Protein AF-A0A967PIP4-F1 (afdb_monomer)

Nearest PDB structures (foldseek):
  8jd5-assembly1_4  TM=5.485E-01  e=1.899E-01  Homo sapiens
  7e9h-assembly1_R  TM=4.711E-01  e=8.006E-02  Homo sapiens
  8jd6-assembly1_R  TM=5.303E-01  e=2.029E-01  Homo sapiens
  6e5v-assembly2_B  TM=4.905E-01  e=2.647E-01  Homo sapiens
  8jd6-assembly1_S  TM=5.304E-01  e=4.503E-01  Homo sapiens

pLDDT: mean 90.62, std 8.64, range [55.12, 98.0]

Sequence (101 aa):
TDALARYDAVLGFDHRTLGVDPLENAEELLAELTRLPAGGIVFDAVCHSRGGLVLRSLIEHLLPASGLDTRFERAVFVGSTNGGTALADRENWHRLIDLYM

Radius of gyration: 16.41 Å; Cα contacts (8 Å, |Δi|>4): 100; chains: 1; bounding box: 35×28×49 Å

Mean predicted aligned error: 5.27 Å

Solvent-accessible surface area (backbone atoms only — not comparable to full-atom values): 6348 Å² total; per-residue (Å²): 111,76,62,72,79,75,40,100,72,87,86,85,84,90,69,77,83,74,96,54,57,43,55,60,50,17,51,55,49,50,58,56,58,69,71,47,82,86,62,77,48,75,40,74,47,78,30,54,28,66,46,32,42,19,53,46,34,25,62,76,63,43,48,84,74,62,78,63,57,58,49,75,81,43,79,44,68,48,77,39,41,80,90,56,55,69,86,76,37,75,86,43,47,62,66,59,66,55,73,84,111

Secondary structure (DSSP, 8-state):
-GGGGT-S---------SSS-HHHHHHHHHHHHTTSPSS-EEEEEEEETTHHHHHHHIIIIIHHHH---EEEEEEEEES--TT--GGG-GGGHHHHHGGG-

Structure (mmCIF, N/CA/C/O backbone):
data_AF-A0A967PIP4-F1
#
_entry.id   AF-A0A967PIP4-F1
#
loop_
_atom_site.group_PDB
_atom_site.id
_atom_site.type_symbol
_atom_site.label_atom_id
_atom_site.label_alt_id
_atom_site.label_comp_id
_atom_site.label_asym_id
_atom_site.label_entity_id
_atom_site.label_seq_id
_atom_site.pdbx_PDB_ins_code
_atom_site.Cartn_x
_atom_site.Cartn_y
_atom_site.Cartn_z
_atom_site.occupancy
_atom_site.B_iso_or_equiv
_atom_site.auth_seq_id
_atom_site.auth_comp_id
_atom_site.auth_asym_id
_atom_site.auth_atom_id
_atom_site.pdbx_PDB_model_num
ATOM 1 N N . THR A 1 1 ? -18.249 -15.917 1.531 1.00 60.03 1 THR A N 1
ATOM 2 C CA . THR A 1 1 ? -16.876 -16.466 1.564 1.00 60.03 1 THR A CA 1
ATOM 3 C C . THR A 1 1 ? -16.326 -16.288 2.964 1.00 60.03 1 THR A C 1
ATOM 5 O O . THR A 1 1 ? -16.703 -15.316 3.607 1.00 60.03 1 THR A O 1
ATOM 8 N N . ASP A 1 2 ? -15.463 -17.189 3.441 1.00 82.12 2 ASP A N 1
ATOM 9 C CA . ASP A 1 2 ? -14.918 -17.175 4.817 1.00 82.12 2 ASP A CA 1
ATOM 10 C C . ASP A 1 2 ? -14.287 -15.839 5.240 1.00 82.12 2 ASP A C 1
ATOM 12 O O . ASP A 1 2 ? -14.293 -15.502 6.420 1.00 82.12 2 ASP A O 1
ATOM 16 N N . ALA A 1 3 ? -13.784 -15.045 4.290 1.00 79.88 3 ALA A N 1
ATOM 17 C CA . ALA A 1 3 ? -13.224 -13.722 4.564 1.00 79.88 3 ALA A CA 1
ATOM 18 C C . ALA A 1 3 ? -14.253 -12.750 5.171 1.00 79.88 3 ALA A C 1
ATOM 20 O O . ALA A 1 3 ? -13.958 -12.096 6.165 1.00 79.88 3 ALA A O 1
ATOM 21 N N . LEU A 1 4 ? -15.480 -12.708 4.640 1.00 84.50 4 LEU A N 1
ATOM 22 C CA . LEU A 1 4 ? -16.542 -11.821 5.144 1.00 84.50 4 LEU A CA 1
ATOM 23 C C . LEU A 1 4 ? -17.045 -12.222 6.540 1.00 84.50 4 LEU A C 1
ATOM 25 O O . LEU A 1 4 ? -17.734 -11.446 7.185 1.00 84.50 4 LEU A O 1
ATOM 29 N N . ALA A 1 5 ? -16.716 -13.431 7.002 1.00 91.06 5 ALA A N 1
ATOM 30 C CA . ALA A 1 5 ? -17.003 -13.870 8.365 1.00 91.06 5 ALA A CA 1
ATOM 31 C C . ALA A 1 5 ? -15.887 -13.499 9.361 1.00 91.06 5 ALA A C 1
ATOM 33 O O . ALA A 1 5 ? -16.080 -13.652 10.564 1.00 91.06 5 ALA A O 1
ATOM 34 N N . ARG A 1 6 ? -14.714 -13.063 8.876 1.00 92.88 6 ARG A N 1
ATOM 35 C CA . ARG A 1 6 ? -13.521 -12.777 9.693 1.00 92.88 6 ARG A CA 1
ATOM 36 C C . ARG A 1 6 ? -13.098 -11.309 9.700 1.00 92.88 6 ARG A C 1
ATOM 38 O O . ARG A 1 6 ? -12.377 -10.925 10.611 1.00 92.88 6 ARG A O 1
ATOM 45 N N . TYR A 1 7 ? -13.515 -10.524 8.710 1.00 94.38 7 TYR A N 1
ATOM 46 C CA . TYR A 1 7 ? -13.167 -9.110 8.578 1.00 94.38 7 TYR A CA 1
ATOM 47 C C . TYR A 1 7 ? -14.420 -8.237 8.579 1.00 94.38 7 TYR A C 1
ATOM 49 O O . TYR A 1 7 ? -15.424 -8.606 7.969 1.00 94.38 7 TYR A O 1
ATOM 57 N N . ASP A 1 8 ? -14.328 -7.055 9.192 1.00 93.88 8 ASP A N 1
ATOM 58 C CA . ASP A 1 8 ? -15.404 -6.052 9.195 1.00 93.88 8 ASP A CA 1
ATOM 59 C C . ASP A 1 8 ? -15.697 -5.514 7.786 1.00 93.88 8 ASP A C 1
ATOM 61 O O . ASP A 1 8 ? -16.829 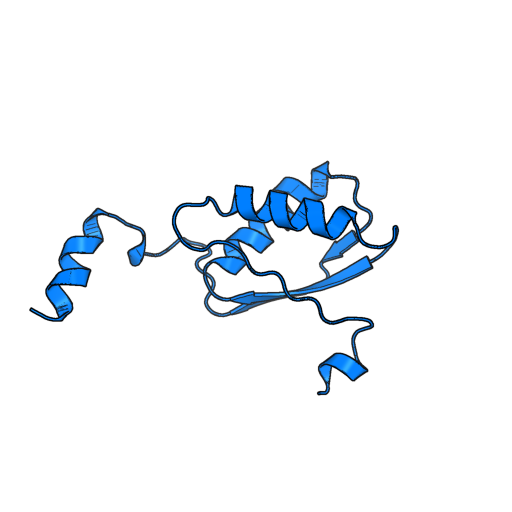-5.157 7.459 1.00 93.88 8 ASP A O 1
ATOM 65 N N . ALA A 1 9 ? -14.667 -5.469 6.936 1.00 92.81 9 ALA A N 1
ATOM 66 C CA . ALA A 1 9 ? -14.762 -5.060 5.544 1.00 92.81 9 ALA A CA 1
ATOM 67 C C . ALA A 1 9 ? -13.690 -5.748 4.690 1.00 92.81 9 ALA A C 1
ATOM 69 O O . ALA A 1 9 ? -12.610 -6.093 5.165 1.00 92.81 9 ALA A O 1
ATOM 70 N N . VAL A 1 10 ? -13.982 -5.894 3.397 1.00 94.19 10 VAL A N 1
ATOM 71 C CA . VAL A 1 10 ? -13.002 -6.285 2.379 1.00 94.19 10 VAL A CA 1
ATOM 72 C C . VAL A 1 10 ? -12.937 -5.158 1.361 1.00 94.19 10 VAL A C 1
ATOM 74 O O . VAL A 1 10 ? -13.935 -4.849 0.711 1.00 94.19 10 VAL A O 1
ATOM 77 N N . LEU A 1 11 ? -11.767 -4.533 1.252 1.00 94.19 11 LEU A N 1
ATOM 78 C CA . LEU A 1 11 ? -11.524 -3.397 0.369 1.00 94.19 11 LEU A CA 1
ATOM 79 C C . LEU A 1 11 ? -10.653 -3.835 -0.811 1.00 94.19 11 LEU A C 1
ATOM 81 O O . LEU A 1 11 ? -9.744 -4.649 -0.652 1.00 94.19 11 LEU A O 1
ATOM 85 N N . GLY A 1 12 ? -10.935 -3.279 -1.987 1.00 95.88 12 GLY A N 1
ATOM 86 C CA . GLY A 1 12 ? -10.097 -3.409 -3.174 1.00 95.88 12 GLY A CA 1
ATOM 87 C C . GLY A 1 12 ? -9.502 -2.055 -3.542 1.00 95.88 12 GLY A C 1
ATOM 88 O O . GLY A 1 12 ? -10.183 -1.037 -3.434 1.00 95.88 12 GLY A O 1
ATOM 89 N N . PHE A 1 13 ? -8.246 -2.052 -3.980 1.00 96.69 13 PHE A N 1
ATOM 90 C CA . PHE A 1 13 ? -7.578 -0.869 -4.507 1.00 96.69 13 PHE A CA 1
ATOM 91 C C . PHE A 1 13 ? -6.931 -1.211 -5.844 1.00 96.69 13 PHE A C 1
ATOM 93 O O . PHE A 1 13 ? -5.983 -1.998 -5.904 1.00 96.69 13 PHE A O 1
ATOM 100 N N . ASP A 1 14 ? -7.458 -0.615 -6.908 1.00 95.12 14 ASP A N 1
ATOM 101 C CA . ASP A 1 14 ? -6.890 -0.714 -8.243 1.00 95.12 14 ASP A CA 1
ATOM 102 C C . ASP A 1 14 ? -5.927 0.445 -8.473 1.00 95.12 14 ASP A C 1
ATOM 104 O O . ASP A 1 14 ? -6.246 1.602 -8.205 1.00 95.12 14 ASP A O 1
ATOM 108 N N . HIS A 1 15 ? -4.754 0.137 -9.018 1.00 94.06 15 HIS A N 1
ATOM 109 C CA . HIS A 1 15 ? -3.728 1.131 -9.296 1.00 94.06 15 HIS A CA 1
ATOM 110 C C . HIS A 1 15 ? -3.205 0.993 -10.724 1.00 94.06 15 HIS A C 1
ATOM 112 O O . HIS A 1 15 ? -3.117 -0.108 -11.278 1.00 94.06 15 HIS A O 1
ATOM 118 N N . ARG A 1 16 ? -2.843 2.122 -11.343 1.00 91.06 16 ARG A N 1
ATOM 119 C CA . ARG A 1 16 ? -2.321 2.138 -12.720 1.00 91.06 16 ARG A CA 1
ATOM 120 C C . ARG A 1 16 ? -1.022 1.367 -12.778 1.00 91.06 16 ARG A C 1
ATOM 122 O O . ARG A 1 16 ? -0.128 1.663 -11.996 1.00 91.06 16 ARG A O 1
ATOM 129 N N . THR A 1 17 ? -0.899 0.395 -13.686 1.00 77.75 17 THR A N 1
ATOM 130 C CA . THR A 1 17 ? 0.247 -0.521 -13.658 1.00 77.75 17 THR A CA 1
ATOM 131 C C . THR A 1 17 ? 1.425 -0.186 -14.558 1.00 77.75 17 THR A C 1
ATOM 133 O O . THR A 1 17 ? 2.538 -0.651 -14.308 1.00 77.75 17 THR A O 1
ATOM 136 N N . LEU A 1 18 ? 1.187 0.651 -15.561 1.00 78.00 18 LEU A N 1
ATOM 137 C CA . LEU A 1 18 ? 2.163 1.060 -16.559 1.00 78.00 18 LEU A CA 1
ATOM 138 C C . LEU A 1 18 ? 2.361 2.573 -16.471 1.00 78.00 18 LEU A C 1
ATOM 140 O O . LEU A 1 18 ? 1.386 3.321 -16.480 1.00 78.00 18 LEU A O 1
ATOM 144 N N . GLY A 1 19 ? 3.619 3.011 -16.409 1.00 80.19 19 GLY A N 1
ATOM 145 C CA . GLY A 1 19 ? 3.981 4.429 -16.502 1.00 80.19 19 GLY A CA 1
ATOM 146 C C . GLY A 1 19 ? 3.731 5.276 -15.251 1.00 80.19 19 GLY A C 1
ATOM 147 O O . GLY A 1 19 ? 3.817 6.492 -15.356 1.00 80.19 19 GLY A O 1
ATOM 148 N N . VAL A 1 20 ? 3.436 4.661 -14.101 1.00 90.94 20 VAL A N 1
ATOM 149 C CA . VAL A 1 20 ? 3.304 5.349 -12.805 1.00 90.94 20 VAL A CA 1
ATOM 150 C C . VAL A 1 20 ? 4.196 4.659 -11.780 1.00 90.94 20 VAL A C 1
ATOM 152 O O . VAL A 1 20 ? 4.195 3.419 -11.700 1.00 90.94 20 VAL A O 1
ATOM 155 N N . ASP A 1 21 ? 4.964 5.446 -11.024 1.00 93.00 21 ASP A N 1
ATOM 156 C CA . ASP A 1 21 ? 5.854 4.921 -9.994 1.00 93.00 21 ASP A CA 1
ATOM 157 C C . ASP A 1 21 ? 5.052 4.268 -8.846 1.00 93.00 21 ASP A C 1
ATOM 159 O O . ASP A 1 21 ? 3.969 4.743 -8.485 1.00 93.00 21 ASP A O 1
ATOM 163 N N . PRO A 1 22 ? 5.530 3.158 -8.249 1.00 94.94 22 PRO A N 1
ATOM 164 C CA . PRO A 1 22 ? 4.852 2.550 -7.108 1.00 94.94 22 PRO A CA 1
ATOM 165 C C . PRO A 1 22 ? 4.643 3.489 -5.912 1.00 94.94 22 PRO A C 1
ATOM 167 O O . PRO A 1 22 ? 3.663 3.305 -5.191 1.00 94.94 22 PRO A O 1
ATOM 170 N N . LEU A 1 23 ? 5.529 4.466 -5.682 1.00 97.12 23 LEU A N 1
ATOM 171 C CA . LEU A 1 23 ? 5.365 5.468 -4.628 1.00 97.12 23 LEU A CA 1
ATOM 172 C C . LEU A 1 23 ? 4.187 6.401 -4.917 1.00 97.12 23 LEU A C 1
ATOM 174 O O . LEU A 1 23 ? 3.377 6.622 -4.025 1.00 97.12 23 LEU A O 1
ATOM 178 N N . GLU A 1 24 ? 4.022 6.854 -6.160 1.00 97.56 24 GLU A N 1
ATOM 179 C CA . GLU A 1 24 ? 2.871 7.679 -6.557 1.00 97.56 24 GLU A CA 1
ATOM 180 C C . GLU A 1 24 ? 1.547 6.923 -6.341 1.00 97.56 24 GLU A C 1
ATOM 182 O O . GLU A 1 24 ? 0.593 7.458 -5.781 1.00 97.56 24 GLU A O 1
ATOM 187 N N . ASN A 1 25 ? 1.485 5.631 -6.689 1.00 97.56 25 ASN A N 1
ATOM 188 C CA . ASN A 1 25 ? 0.298 4.824 -6.371 1.00 97.56 25 ASN A CA 1
ATOM 189 C C . ASN A 1 25 ? 0.084 4.643 -4.861 1.00 97.56 25 ASN A C 1
ATOM 191 O O . ASN A 1 25 ? -1.050 4.463 -4.417 1.00 97.56 25 ASN A O 1
ATOM 195 N N . ALA A 1 26 ? 1.152 4.648 -4.065 1.00 98.00 26 ALA A N 1
ATOM 196 C CA . ALA A 1 26 ? 1.044 4.554 -2.617 1.00 98.00 26 ALA A CA 1
ATOM 197 C C . ALA A 1 26 ? 0.520 5.860 -2.001 1.00 98.00 26 ALA A C 1
ATOM 199 O O . ALA A 1 26 ? -0.218 5.806 -1.019 1.00 98.00 26 ALA A O 1
ATOM 200 N N . GLU A 1 27 ? 0.841 7.015 -2.588 1.00 97.88 27 GLU A N 1
ATOM 201 C CA . GLU A 1 27 ? 0.261 8.311 -2.217 1.00 97.88 27 GLU A CA 1
ATOM 202 C C . GLU A 1 27 ? -1.243 8.347 -2.519 1.00 97.88 27 GLU A C 1
ATOM 204 O O . GLU A 1 27 ? -2.030 8.754 -1.662 1.00 97.88 27 GLU A O 1
ATOM 209 N N . GLU A 1 28 ? -1.657 7.842 -3.690 1.00 97.38 28 GLU A N 1
ATOM 210 C CA . GLU A 1 28 ? -3.075 7.662 -4.038 1.00 97.38 28 GLU A CA 1
ATOM 211 C C . GLU A 1 28 ? -3.783 6.756 -3.014 1.00 97.38 28 GLU A C 1
ATOM 213 O O . GLU A 1 28 ? -4.847 7.105 -2.499 1.00 97.38 28 GLU A O 1
ATOM 218 N N . LEU A 1 29 ? -3.171 5.622 -2.656 1.00 97.31 29 LEU A N 1
ATOM 219 C CA . LEU A 1 29 ? -3.711 4.713 -1.643 1.00 97.31 29 LEU A CA 1
ATOM 220 C C . LEU A 1 29 ? -3.820 5.384 -0.265 1.00 97.31 29 LEU A C 1
ATOM 222 O O . LEU A 1 29 ? -4.852 5.264 0.392 1.00 97.31 29 LEU A O 1
ATOM 226 N N . LEU A 1 30 ? -2.795 6.119 0.176 1.00 97.06 30 LEU A N 1
ATOM 227 C CA . LEU A 1 30 ? -2.827 6.842 1.451 1.00 97.06 30 LEU A CA 1
ATOM 228 C C . LEU A 1 30 ? -3.958 7.882 1.488 1.00 97.06 30 LEU A C 1
ATOM 230 O O . LEU A 1 30 ? -4.633 8.036 2.512 1.00 97.06 30 LEU A O 1
ATOM 234 N N . ALA A 1 31 ? -4.180 8.583 0.375 1.00 96.56 31 ALA A N 1
ATOM 235 C CA . ALA A 1 31 ? -5.258 9.555 0.257 1.00 96.56 31 ALA A CA 1
ATOM 236 C C . ALA A 1 31 ? -6.639 8.896 0.408 1.00 96.56 31 ALA A C 1
ATOM 238 O O . ALA A 1 31 ? -7.506 9.453 1.083 1.00 96.56 31 ALA A O 1
ATOM 239 N N . GLU A 1 32 ? -6.836 7.697 -0.150 1.00 95.56 32 GLU A N 1
ATOM 240 C CA . GLU A 1 32 ? -8.075 6.934 0.042 1.00 95.56 32 GLU A CA 1
ATOM 241 C C . GLU A 1 32 ? -8.214 6.403 1.478 1.00 95.56 32 GLU A C 1
ATOM 243 O O . GLU A 1 32 ? -9.291 6.504 2.065 1.00 95.56 32 GLU A O 1
ATOM 248 N N . LEU A 1 33 ? -7.130 5.928 2.103 1.00 94.44 33 LEU A N 1
ATOM 249 C CA . LEU A 1 33 ? -7.158 5.479 3.502 1.00 94.44 33 LEU A CA 1
ATOM 250 C C . LEU A 1 33 ? -7.513 6.609 4.479 1.00 94.44 33 LEU A C 1
ATOM 252 O O . LEU A 1 33 ? -8.204 6.370 5.464 1.00 94.44 33 LEU A O 1
ATOM 256 N N . THR A 1 34 ? -7.111 7.846 4.183 1.00 92.88 34 THR A N 1
ATOM 257 C CA . THR A 1 34 ? -7.429 9.029 5.006 1.00 92.88 34 THR A CA 1
ATOM 258 C C . THR A 1 34 ? -8.927 9.372 4.993 1.00 92.88 34 THR A C 1
ATOM 260 O O . THR A 1 34 ? -9.413 10.082 5.871 1.00 92.88 34 THR A O 1
ATOM 263 N N . ARG A 1 35 ? -9.688 8.863 4.015 1.00 92.25 35 ARG A N 1
ATOM 264 C CA . ARG A 1 35 ? -11.148 9.044 3.939 1.00 92.25 35 ARG A CA 1
ATOM 265 C C . ARG A 1 35 ? -11.921 8.040 4.785 1.00 92.25 35 ARG A C 1
ATOM 267 O O . ARG A 1 35 ? -13.129 8.207 4.959 1.00 92.25 35 ARG A O 1
ATOM 274 N N . LEU A 1 36 ? -11.260 6.990 5.272 1.00 90.00 36 LEU A N 1
ATOM 275 C CA . LEU A 1 36 ? -11.890 6.025 6.159 1.00 90.00 36 LEU A CA 1
ATOM 276 C C . LEU A 1 36 ? -12.196 6.673 7.519 1.00 90.00 36 LEU A C 1
ATOM 278 O O . LEU A 1 36 ? -11.550 7.654 7.897 1.00 90.00 36 LEU A O 1
ATOM 282 N N . PRO A 1 37 ? -13.187 6.150 8.264 1.00 86.75 37 PRO A N 1
ATOM 283 C CA . PRO A 1 37 ? -13.463 6.616 9.615 1.00 86.75 37 PRO A CA 1
ATOM 284 C C . PRO A 1 37 ? -12.192 6.629 10.467 1.00 86.75 37 PRO A C 1
ATOM 286 O O . PRO A 1 37 ? -11.376 5.712 10.396 1.00 86.75 37 PRO A O 1
ATOM 289 N N . ALA A 1 38 ? -12.026 7.677 11.268 1.00 77.38 38 ALA A N 1
ATOM 290 C CA . ALA A 1 38 ? -10.829 7.835 12.076 1.00 77.38 38 ALA A CA 1
ATOM 291 C C . ALA A 1 38 ? -10.707 6.733 13.145 1.00 77.38 38 ALA A C 1
ATOM 293 O O . ALA A 1 38 ? -11.677 6.432 13.842 1.00 77.38 38 ALA A O 1
ATOM 294 N N . GLY A 1 39 ? -9.478 6.244 13.328 1.00 75.88 39 GLY A N 1
ATOM 295 C CA . GLY A 1 39 ? -9.033 5.545 14.533 1.00 75.88 39 GLY A CA 1
ATOM 296 C C . GLY A 1 39 ? -8.843 4.037 14.388 1.00 75.88 39 GLY A C 1
ATOM 297 O O . GLY A 1 39 ? -9.730 3.319 13.932 1.00 75.88 39 GLY A O 1
ATOM 298 N N . GLY A 1 40 ? -7.686 3.563 14.856 1.00 86.69 40 GLY A N 1
ATOM 299 C CA . GLY A 1 40 ? -7.405 2.179 15.237 1.00 86.69 40 GLY A CA 1
ATOM 300 C C . GLY A 1 40 ? -7.621 1.086 14.191 1.00 86.69 40 GLY A C 1
ATOM 301 O O . GLY A 1 40 ? -7.658 -0.086 14.576 1.00 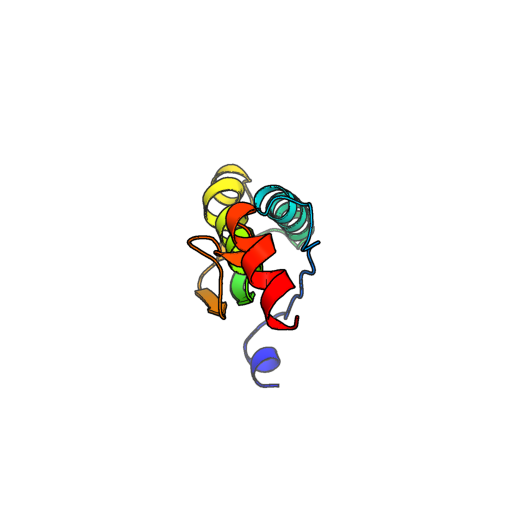86.69 40 GLY A O 1
ATOM 302 N N . ILE A 1 41 ? -7.774 1.415 12.903 1.00 94.00 41 ILE A N 1
ATOM 303 C CA . ILE A 1 41 ? -8.064 0.404 11.881 1.00 94.00 41 ILE A CA 1
ATOM 304 C C . ILE A 1 41 ? -6.849 -0.507 11.717 1.00 94.00 41 ILE A C 1
ATOM 306 O O . ILE A 1 41 ? -5.714 -0.048 11.549 1.00 94.00 41 ILE A O 1
ATOM 310 N N . VAL A 1 42 ? -7.109 -1.809 11.752 1.00 95.81 42 VAL A N 1
ATOM 311 C CA . VAL A 1 42 ? -6.114 -2.859 11.560 1.00 95.81 42 VAL A CA 1
ATOM 312 C C . VAL A 1 42 ? -6.359 -3.503 10.212 1.00 95.81 42 VAL A C 1
ATOM 314 O O . VAL A 1 42 ? -7.426 -4.065 9.974 1.00 95.81 42 VAL A O 1
ATOM 317 N N . PHE A 1 43 ? -5.366 -3.434 9.337 1.00 96.44 43 PHE A N 1
ATOM 318 C CA . PHE A 1 43 ? -5.432 -4.046 8.021 1.00 96.44 43 PHE A CA 1
ATOM 319 C C . PHE A 1 43 ? -4.624 -5.338 7.976 1.00 96.44 43 PHE A C 1
ATOM 321 O O . PHE A 1 43 ? -3.478 -5.391 8.420 1.00 96.44 43 PHE A O 1
ATOM 328 N N . ASP A 1 44 ? -5.201 -6.354 7.345 1.00 97.81 44 ASP A N 1
ATOM 329 C CA . ASP A 1 44 ? -4.438 -7.423 6.716 1.00 97.81 44 ASP A CA 1
ATOM 330 C C . ASP A 1 44 ? -4.463 -7.178 5.209 1.00 97.81 44 ASP A C 1
ATOM 332 O O . ASP A 1 44 ? -5.528 -7.014 4.613 1.00 97.81 44 ASP A O 1
ATOM 336 N N . ALA A 1 45 ? -3.290 -7.141 4.587 1.00 97.75 45 ALA A N 1
ATOM 337 C CA . ALA A 1 45 ? -3.154 -6.855 3.170 1.00 97.75 45 ALA A CA 1
ATOM 338 C C . ALA A 1 45 ? -2.749 -8.102 2.387 1.00 97.75 45 ALA A C 1
ATOM 340 O O . ALA A 1 45 ? -1.837 -8.837 2.768 1.00 97.75 45 ALA A O 1
ATOM 341 N N . VAL A 1 46 ? -3.383 -8.289 1.233 1.00 97.56 46 VAL A N 1
ATOM 342 C CA . VAL A 1 46 ? -2.909 -9.177 0.175 1.00 97.56 46 VAL A CA 1
ATOM 343 C C . VAL A 1 46 ? -2.617 -8.331 -1.052 1.00 97.56 46 VAL A C 1
ATOM 345 O O . VAL A 1 46 ? -3.416 -7.485 -1.445 1.00 97.56 46 VAL A O 1
ATOM 348 N N . CYS A 1 47 ? -1.456 -8.542 -1.653 1.00 97.25 47 CYS A N 1
ATOM 349 C CA . CYS A 1 47 ? -1.032 -7.814 -2.837 1.00 97.25 47 CYS A CA 1
ATOM 350 C C . CYS A 1 47 ? -0.501 -8.788 -3.884 1.00 97.25 47 CYS A C 1
ATOM 352 O O . CYS A 1 47 ? 0.063 -9.835 -3.561 1.00 97.25 47 CYS A O 1
ATOM 354 N N . HIS A 1 48 ? -0.701 -8.448 -5.153 1.00 96.25 48 HIS A N 1
ATOM 355 C CA . HIS A 1 48 ? -0.295 -9.279 -6.276 1.00 96.25 48 HIS A CA 1
ATOM 356 C C . HIS A 1 48 ? 0.702 -8.535 -7.158 1.00 96.25 48 HIS A C 1
ATOM 358 O O . HIS A 1 48 ? 0.502 -7.361 -7.479 1.00 96.25 48 HIS A O 1
ATOM 364 N N . SER A 1 49 ? 1.760 -9.228 -7.583 1.00 94.44 49 SER A N 1
ATOM 365 C CA . SER A 1 49 ? 2.749 -8.689 -8.517 1.00 94.44 49 SER A CA 1
ATOM 366 C C . SER A 1 49 ? 3.269 -7.312 -8.060 1.00 94.44 49 SER A C 1
ATOM 368 O O . SER A 1 49 ? 3.641 -7.137 -6.893 1.00 94.44 49 SER A O 1
ATOM 370 N N . ARG A 1 50 ? 3.274 -6.312 -8.945 1.00 94.81 50 ARG A N 1
ATOM 371 C CA . ARG A 1 50 ? 3.742 -4.950 -8.653 1.00 94.81 50 ARG A CA 1
ATOM 372 C C . ARG A 1 50 ? 3.000 -4.267 -7.495 1.00 94.81 50 ARG A C 1
ATOM 374 O O . ARG A 1 50 ? 3.586 -3.397 -6.860 1.00 94.81 50 ARG A O 1
ATOM 381 N N . GLY A 1 51 ? 1.777 -4.684 -7.156 1.00 96.25 51 GLY A N 1
ATOM 382 C CA . GLY A 1 51 ? 1.049 -4.160 -5.993 1.00 96.25 51 GLY A CA 1
ATOM 383 C C . GLY A 1 51 ? 1.794 -4.361 -4.669 1.00 96.25 51 GLY A C 1
ATOM 384 O O . GLY A 1 51 ? 1.606 -3.589 -3.735 1.00 96.25 51 GLY A O 1
ATOM 385 N N . GLY A 1 52 ? 2.708 -5.337 -4.597 1.00 96.88 52 GLY A N 1
ATOM 386 C CA . GLY A 1 52 ? 3.594 -5.487 -3.441 1.00 96.88 52 GLY A CA 1
ATOM 387 C C . GLY A 1 52 ? 4.553 -4.315 -3.250 1.00 96.88 52 GLY A C 1
ATOM 388 O O . GLY A 1 52 ? 4.802 -3.919 -2.116 1.00 96.88 52 GLY A O 1
ATOM 389 N N . LEU A 1 53 ? 5.031 -3.702 -4.338 1.00 96.44 53 LEU A N 1
ATOM 390 C CA . LEU A 1 53 ? 5.854 -2.495 -4.251 1.00 96.44 53 LEU A CA 1
ATOM 391 C C . LEU A 1 53 ? 5.036 -1.295 -3.774 1.00 96.44 53 LEU A C 1
ATOM 393 O O . LEU A 1 53 ? 5.527 -0.532 -2.957 1.00 96.44 53 LEU A O 1
ATOM 397 N N . VAL A 1 54 ? 3.780 -1.174 -4.211 1.00 97.50 54 VAL A N 1
ATOM 398 C CA . VAL A 1 54 ? 2.869 -0.117 -3.736 1.00 97.50 54 VAL A CA 1
ATOM 399 C C . VAL A 1 54 ? 2.613 -0.254 -2.235 1.00 97.50 54 VAL A C 1
ATOM 401 O O . VAL A 1 54 ? 2.751 0.715 -1.493 1.00 97.50 54 VAL A O 1
ATOM 404 N N . LEU A 1 55 ? 2.304 -1.468 -1.765 1.00 97.94 55 LEU A N 1
ATOM 405 C CA . LEU A 1 55 ? 2.078 -1.729 -0.343 1.00 97.94 55 LEU A CA 1
ATOM 406 C C . LEU A 1 55 ? 3.326 -1.427 0.500 1.00 97.94 55 LEU A C 1
ATOM 408 O O . LEU A 1 55 ? 3.214 -0.824 1.566 1.00 97.94 55 LEU A O 1
ATOM 412 N N . ARG A 1 56 ? 4.516 -1.809 0.019 1.00 97.62 56 ARG A N 1
ATOM 413 C CA . ARG A 1 56 ? 5.781 -1.480 0.688 1.00 97.62 56 ARG A CA 1
ATOM 414 C C . ARG A 1 56 ? 6.039 0.021 0.713 1.00 97.62 56 ARG A C 1
ATOM 416 O O . ARG A 1 56 ? 6.343 0.540 1.778 1.00 97.62 56 ARG A O 1
ATOM 423 N N . SER A 1 57 ? 5.851 0.725 -0.404 1.00 97.81 57 SER A N 1
ATOM 424 C CA . SER A 1 57 ? 5.989 2.184 -0.452 1.00 97.81 57 SER A CA 1
ATOM 425 C C . SER A 1 57 ? 5.056 2.876 0.544 1.00 97.81 57 SER A C 1
ATOM 427 O O . SER A 1 57 ? 5.485 3.773 1.268 1.00 97.81 57 SER A O 1
ATOM 429 N N . LEU A 1 58 ? 3.806 2.415 0.656 1.00 98.00 58 LEU A N 1
ATOM 430 C CA . LEU A 1 58 ? 2.865 2.923 1.650 1.00 98.00 58 LEU A CA 1
ATOM 431 C C . LEU A 1 58 ? 3.380 2.692 3.078 1.00 98.00 58 LEU A C 1
ATOM 433 O O . LEU A 1 58 ? 3.483 3.641 3.851 1.00 98.00 58 LEU A O 1
ATOM 437 N N . ILE A 1 59 ? 3.684 1.441 3.435 1.00 97.25 59 ILE A N 1
ATOM 438 C CA . ILE A 1 59 ? 3.995 1.054 4.819 1.00 97.25 59 ILE A CA 1
ATOM 439 C C . ILE A 1 59 ? 5.358 1.578 5.276 1.00 97.25 59 ILE A C 1
ATOM 441 O O . ILE A 1 59 ? 5.493 2.022 6.413 1.00 97.25 59 ILE A O 1
ATOM 445 N N . GLU A 1 60 ? 6.369 1.521 4.414 1.00 96.69 60 GLU A N 1
ATOM 446 C CA . GLU A 1 60 ? 7.756 1.824 4.777 1.00 96.69 60 GLU A CA 1
ATOM 447 C C . GLU A 1 60 ? 8.090 3.315 4.639 1.00 96.69 60 GLU A C 1
ATOM 449 O O . GLU A 1 60 ? 8.958 3.805 5.362 1.00 96.69 60 GLU A O 1
ATOM 454 N N . HIS A 1 61 ? 7.423 4.047 3.737 1.00 97.06 61 HIS A N 1
ATOM 455 C CA . HIS A 1 61 ? 7.774 5.442 3.441 1.00 97.06 61 HIS A CA 1
ATOM 456 C C . HIS A 1 61 ? 6.692 6.450 3.825 1.00 97.06 61 HIS A C 1
ATOM 458 O O . HIS A 1 61 ? 7.025 7.515 4.342 1.00 97.06 61 HIS A O 1
ATOM 464 N N . LEU A 1 62 ? 5.414 6.137 3.602 1.00 97.50 62 LEU A N 1
ATOM 465 C CA . LEU A 1 62 ? 4.343 7.126 3.748 1.00 97.50 62 LEU A CA 1
ATOM 466 C C . LEU A 1 62 ? 3.648 7.066 5.113 1.00 97.50 62 LEU A C 1
ATOM 468 O O . LEU A 1 62 ? 3.503 8.092 5.777 1.00 97.50 62 LEU A O 1
ATOM 472 N N . LEU A 1 63 ? 3.250 5.875 5.571 1.00 95.12 63 LEU A N 1
ATOM 473 C CA . LEU A 1 63 ? 2.526 5.710 6.836 1.00 95.12 63 LEU A CA 1
ATOM 474 C C . LEU A 1 63 ? 3.269 6.279 8.054 1.00 95.12 63 LEU A C 1
ATOM 476 O O . LEU A 1 63 ? 2.613 6.997 8.814 1.00 95.12 63 LEU A O 1
ATOM 480 N N . PRO A 1 64 ? 4.595 6.076 8.231 1.00 94.81 64 PRO A N 1
ATOM 481 C CA . PRO A 1 64 ? 5.320 6.608 9.387 1.00 94.81 64 PRO A CA 1
ATOM 482 C C . PRO A 1 64 ? 5.239 8.135 9.529 1.00 94.81 64 PRO A C 1
ATOM 484 O O . PRO A 1 64 ? 5.320 8.648 10.642 1.00 94.81 64 PRO A O 1
ATOM 487 N N . ALA A 1 65 ? 5.067 8.858 8.417 1.00 94.19 65 ALA A N 1
ATOM 488 C CA . ALA A 1 65 ? 4.966 10.317 8.387 1.00 94.19 65 ALA A CA 1
ATOM 489 C C . ALA A 1 65 ? 3.522 10.835 8.229 1.00 94.19 65 ALA A C 1
ATOM 491 O O . ALA A 1 65 ? 3.288 12.034 8.355 1.00 94.19 65 ALA A O 1
ATOM 492 N N . SER A 1 66 ? 2.552 9.956 7.959 1.00 93.12 66 SER A N 1
ATOM 493 C CA . SER A 1 66 ? 1.178 10.342 7.605 1.00 93.12 66 SER A CA 1
ATOM 494 C C . SER A 1 66 ? 0.336 10.864 8.774 1.00 93.1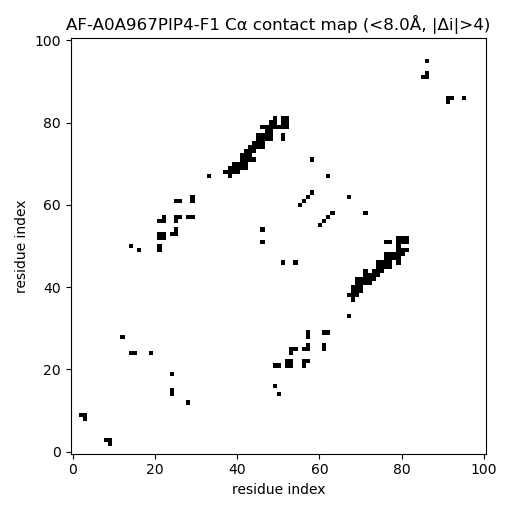2 66 SER A C 1
ATOM 496 O O . SER A 1 66 ? -0.644 11.571 8.557 1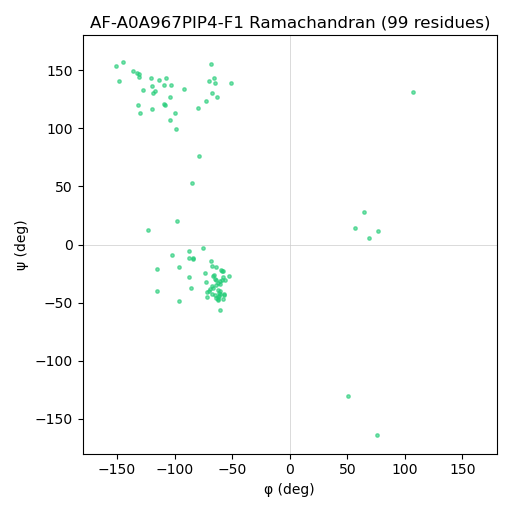.00 93.12 66 SER A O 1
ATOM 498 N N . GLY A 1 67 ? 0.676 10.485 10.012 1.00 91.00 67 GLY A N 1
ATOM 499 C CA . GLY A 1 67 ? -0.159 10.740 11.191 1.00 91.00 67 GLY A CA 1
ATOM 500 C C . GLY A 1 67 ? -1.467 9.935 11.230 1.00 91.00 67 GLY A C 1
ATOM 501 O O . GLY A 1 67 ? -2.279 10.152 12.128 1.00 91.00 67 GLY A O 1
ATOM 502 N N . LEU A 1 68 ? -1.682 9.015 10.282 1.00 91.50 68 LEU A N 1
ATOM 503 C CA . LEU A 1 68 ? -2.858 8.154 10.239 1.00 91.50 68 LEU A CA 1
ATOM 504 C C . LEU A 1 68 ? -2.774 7.093 11.346 1.00 91.50 68 LEU A C 1
ATOM 506 O O . LEU A 1 68 ? -1.820 6.318 11.404 1.00 91.50 68 LEU A O 1
ATOM 510 N N . ASP A 1 69 ? -3.791 7.035 12.207 1.00 92.31 69 ASP A N 1
ATOM 511 C CA . ASP A 1 69 ? -3.901 6.022 13.263 1.00 92.31 69 ASP A CA 1
ATOM 512 C C . ASP A 1 69 ? -4.398 4.687 12.686 1.00 92.31 69 ASP A C 1
ATOM 514 O O . ASP A 1 69 ? -5.573 4.326 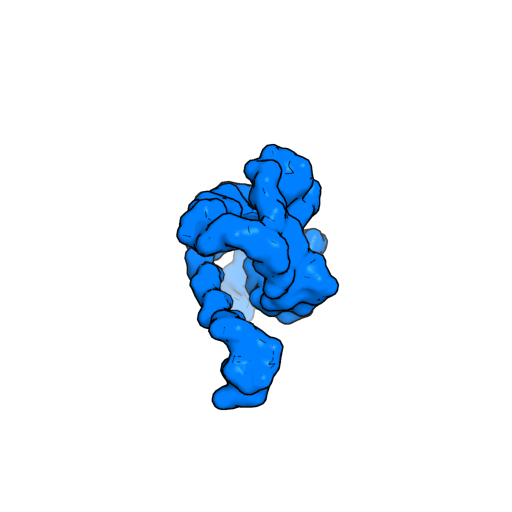12.774 1.00 92.31 69 ASP A O 1
ATOM 518 N N . THR A 1 70 ? -3.492 3.978 12.018 1.00 91.88 70 THR A N 1
ATOM 519 C CA . THR A 1 70 ? -3.735 2.653 11.449 1.00 91.88 70 THR A CA 1
ATOM 520 C C . THR A 1 70 ? -2.490 1.779 11.532 1.00 91.88 70 THR A C 1
ATOM 522 O O . THR A 1 70 ? -1.364 2.274 11.599 1.00 91.88 70 THR A O 1
ATOM 525 N N . ARG A 1 71 ? -2.677 0.457 11.495 1.00 92.88 71 ARG A N 1
ATOM 526 C CA . ARG A 1 71 ? -1.575 -0.499 11.370 1.00 92.88 71 ARG A CA 1
ATOM 527 C C . ARG A 1 71 ? -1.903 -1.603 10.376 1.00 92.88 71 ARG A C 1
ATOM 529 O O . ARG A 1 71 ? -3.046 -2.038 10.271 1.00 92.88 71 ARG A O 1
ATOM 536 N N . PHE A 1 72 ? -0.867 -2.111 9.723 1.00 96.00 72 PHE A N 1
ATOM 537 C CA . PHE A 1 72 ? -0.937 -3.325 8.919 1.00 96.00 72 PHE A CA 1
ATOM 538 C C . PHE A 1 72 ? -0.375 -4.482 9.748 1.00 96.00 72 PHE A C 1
ATOM 540 O O . PHE A 1 72 ? 0.805 -4.480 10.092 1.00 96.00 72 PHE A O 1
ATOM 547 N N . GLU A 1 73 ? -1.225 -5.437 10.123 1.00 97.00 73 GLU A N 1
ATOM 548 C CA . GLU A 1 73 ? -0.846 -6.573 10.974 1.00 97.00 73 GLU A CA 1
ATOM 549 C C . GLU A 1 73 ? -0.262 -7.725 10.152 1.00 97.00 73 GLU A C 1
ATOM 551 O O . GLU A 1 73 ? 0.705 -8.364 10.570 1.00 97.00 73 GLU A O 1
ATOM 556 N N . ARG A 1 74 ? -0.809 -7.967 8.956 1.00 97.69 74 ARG A N 1
ATOM 557 C CA . ARG A 1 74 ? -0.304 -8.976 8.018 1.00 97.69 74 ARG A CA 1
ATOM 558 C C . ARG A 1 74 ? -0.149 -8.381 6.626 1.00 97.69 74 ARG A C 1
ATOM 560 O O . ARG A 1 74 ? -0.978 -7.595 6.175 1.00 97.69 74 ARG A O 1
ATOM 567 N N . ALA A 1 75 ? 0.887 -8.821 5.920 1.00 97.56 75 ALA A N 1
ATOM 568 C CA . ALA A 1 75 ? 1.095 -8.534 4.507 1.00 97.56 75 ALA A CA 1
ATOM 569 C C . ALA A 1 75 ? 1.437 -9.833 3.767 1.00 97.56 75 ALA A C 1
ATOM 571 O O . ALA A 1 75 ? 2.422 -10.502 4.081 1.00 97.56 75 ALA A O 1
ATOM 572 N N . VAL A 1 76 ? 0.611 -10.197 2.789 1.00 98.00 76 VAL A N 1
ATOM 573 C CA . VAL A 1 76 ? 0.796 -11.367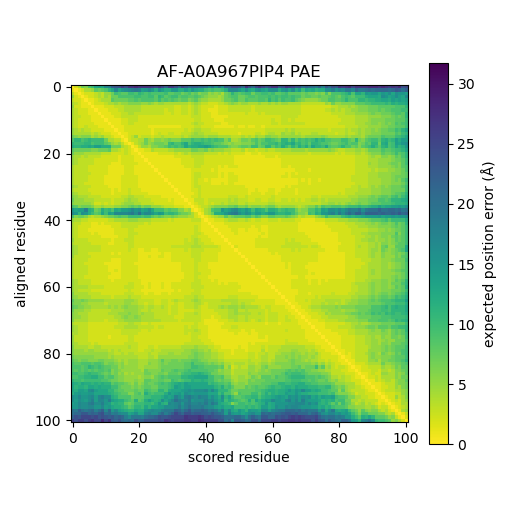 1.928 1.00 98.00 76 VAL A CA 1
ATOM 574 C C . VAL A 1 76 ? 1.168 -10.895 0.527 1.00 98.00 76 VAL A C 1
ATOM 576 O O . VAL A 1 76 ? 0.406 -10.179 -0.125 1.00 98.00 76 VAL A O 1
ATOM 579 N N . PHE A 1 77 ? 2.338 -11.325 0.060 1.00 97.94 77 PHE A N 1
ATOM 580 C CA . PHE A 1 77 ? 2.899 -10.974 -1.243 1.00 97.94 77 PHE A CA 1
ATOM 581 C C . PHE A 1 77 ? 2.743 -12.141 -2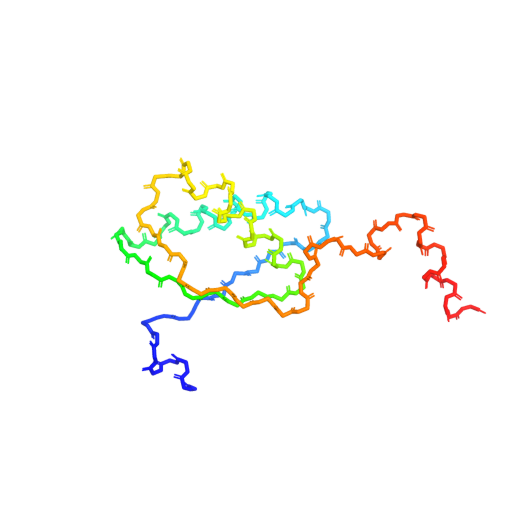.216 1.00 97.94 77 PHE A C 1
ATOM 583 O O . PHE A 1 77 ? 3.443 -13.149 -2.115 1.00 97.94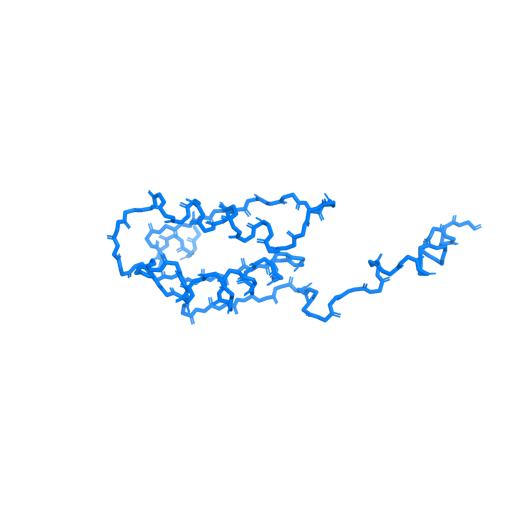 77 PHE A O 1
ATOM 590 N N . VAL A 1 78 ? 1.830 -12.014 -3.175 1.00 97.75 78 VAL A N 1
ATOM 591 C CA . VAL A 1 78 ? 1.564 -13.043 -4.184 1.00 97.75 78 VAL A CA 1
ATOM 592 C C . VAL A 1 78 ? 2.304 -12.679 -5.468 1.00 97.75 78 VAL A C 1
ATOM 594 O O . VAL A 1 78 ? 1.868 -11.827 -6.240 1.00 97.75 78 VAL A O 1
ATOM 597 N N . GLY A 1 79 ? 3.463 -13.304 -5.686 1.00 94.75 79 GLY A N 1
ATOM 598 C CA . GLY A 1 79 ? 4.277 -13.072 -6.884 1.00 94.75 79 GLY A CA 1
ATOM 599 C C . GLY A 1 79 ? 4.833 -11.649 -6.992 1.00 94.75 79 GLY A C 1
ATOM 600 O O . GLY A 1 79 ? 5.018 -11.147 -8.099 1.00 94.75 79 GLY A O 1
ATOM 601 N N . SER A 1 80 ? 5.051 -10.967 -5.864 1.00 95.06 80 SER A N 1
ATOM 602 C CA . SER A 1 80 ? 5.479 -9.569 -5.864 1.00 95.06 80 SER A CA 1
ATOM 603 C C . SER A 1 80 ? 6.910 -9.366 -6.345 1.00 95.06 80 SER A C 1
ATOM 605 O O . SER A 1 80 ? 7.825 -10.107 -5.992 1.00 95.06 80 SER A O 1
ATOM 607 N N . THR A 1 81 ? 7.117 -8.299 -7.113 1.00 91.69 81 THR A N 1
ATOM 608 C CA . THR A 1 81 ? 8.411 -7.934 -7.707 1.00 91.69 81 THR A CA 1
ATOM 609 C C . THR A 1 81 ? 9.269 -7.130 -6.727 1.00 91.69 81 THR A C 1
ATOM 611 O O . THR A 1 81 ? 9.705 -6.029 -7.048 1.00 91.69 81 THR A O 1
ATOM 614 N N . ASN A 1 82 ? 9.481 -7.640 -5.508 1.00 90.44 82 ASN A N 1
ATOM 615 C CA . ASN A 1 82 ? 10.160 -6.898 -4.432 1.00 90.44 82 ASN A CA 1
ATOM 616 C C . ASN A 1 82 ? 11.603 -6.497 -4.784 1.00 90.44 82 ASN A C 1
ATOM 618 O O . ASN A 1 82 ? 12.067 -5.451 -4.342 1.00 90.44 82 ASN A O 1
ATOM 622 N N . GLY A 1 83 ? 12.287 -7.310 -5.596 1.00 89.19 83 GLY A N 1
ATOM 623 C CA . GLY A 1 83 ? 13.607 -7.014 -6.166 1.00 89.19 83 GLY A CA 1
ATOM 624 C C . GLY A 1 83 ? 13.552 -6.477 -7.600 1.00 89.19 83 GLY A C 1
ATOM 625 O O . GLY A 1 83 ? 14.527 -6.603 -8.333 1.00 89.19 83 GLY A O 1
ATOM 626 N N . GLY A 1 84 ? 12.404 -5.953 -8.035 1.00 86.00 84 GLY A N 1
ATOM 627 C CA . GLY A 1 84 ? 12.148 -5.624 -9.433 1.00 86.00 84 GLY A CA 1
ATOM 628 C C . GLY A 1 84 ? 11.856 -6.859 -10.288 1.00 86.00 84 GLY A C 1
ATOM 629 O O . GLY A 1 84 ? 11.508 -7.932 -9.788 1.00 86.00 84 GLY A O 1
ATOM 630 N N . THR A 1 85 ? 11.940 -6.689 -11.604 1.00 85.75 85 THR A N 1
ATOM 631 C CA . THR A 1 85 ? 11.742 -7.760 -12.585 1.00 85.75 85 THR A CA 1
ATOM 632 C C . THR A 1 85 ? 12.610 -7.507 -13.809 1.00 85.75 85 THR A C 1
ATOM 634 O O . THR A 1 85 ? 12.706 -6.372 -14.271 1.00 85.75 85 THR A O 1
ATOM 637 N N . ALA A 1 86 ? 13.191 -8.568 -14.374 1.00 85.44 86 ALA A N 1
ATOM 638 C CA . ALA A 1 86 ? 13.951 -8.487 -15.621 1.00 85.44 86 ALA A CA 1
ATOM 639 C C . ALA A 1 86 ? 13.099 -7.973 -16.797 1.00 85.44 86 ALA A C 1
ATOM 641 O O . ALA A 1 86 ? 13.643 -7.424 -17.746 1.00 85.44 86 ALA A O 1
ATOM 642 N N . LEU A 1 87 ? 11.767 -8.091 -16.719 1.00 80.12 87 LEU A N 1
ATOM 643 C CA . LEU A 1 87 ? 10.844 -7.534 -17.715 1.00 80.12 87 LEU A CA 1
ATOM 644 C C . LEU A 1 87 ? 10.845 -5.998 -1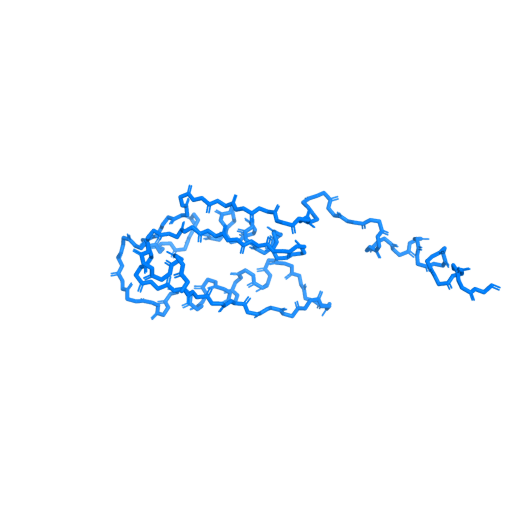7.744 1.00 80.12 87 LEU A C 1
ATOM 646 O O . LEU A 1 87 ? 10.527 -5.402 -18.769 1.00 80.12 87 LEU A O 1
ATOM 650 N N . ALA A 1 88 ? 11.175 -5.348 -16.627 1.00 80.44 88 ALA A N 1
ATOM 651 C CA . ALA A 1 88 ? 11.236 -3.891 -16.543 1.00 80.44 88 ALA A CA 1
ATOM 652 C C . ALA A 1 88 ? 12.584 -3.334 -17.031 1.00 80.44 88 ALA A C 1
ATOM 654 O O . ALA A 1 88 ? 12.708 -2.129 -17.235 1.00 80.44 88 ALA A O 1
ATOM 655 N N . ASP A 1 89 ? 13.578 -4.198 -17.238 1.00 83.62 89 ASP A N 1
ATOM 656 C CA . ASP A 1 89 ? 14.876 -3.812 -17.771 1.00 83.62 89 ASP A CA 1
ATOM 657 C C . ASP A 1 89 ? 14.794 -3.665 -19.294 1.00 83.62 89 ASP A C 1
ATOM 659 O O . ASP A 1 89 ? 14.532 -4.630 -20.021 1.00 83.62 89 ASP A O 1
ATOM 663 N N . ARG A 1 90 ? 15.037 -2.440 -19.773 1.00 82.56 90 ARG A N 1
ATOM 664 C CA . ARG A 1 90 ? 14.982 -2.079 -21.193 1.00 82.56 90 ARG A CA 1
ATOM 665 C C . ARG A 1 90 ? 15.949 -2.908 -22.035 1.00 82.56 90 ARG A C 1
ATOM 667 O O . ARG A 1 90 ? 15.647 -3.183 -23.197 1.00 82.56 90 ARG A O 1
ATOM 674 N N . GLU A 1 91 ? 17.079 -3.329 -21.469 1.00 85.56 91 GLU A N 1
ATOM 675 C CA . GLU A 1 91 ? 18.017 -4.200 -22.171 1.00 85.56 91 GLU A CA 1
ATOM 676 C C . GLU A 1 91 ? 17.412 -5.575 -22.443 1.00 85.56 91 GLU A C 1
ATOM 678 O O . GLU A 1 91 ? 17.756 -6.185 -23.438 1.00 85.56 91 GLU A O 1
ATOM 683 N N . ASN A 1 92 ? 16.448 -6.060 -21.662 1.00 82.75 92 ASN A N 1
ATOM 684 C CA . ASN A 1 92 ? 15.844 -7.374 -21.898 1.00 82.75 92 ASN A CA 1
ATOM 685 C C . ASN A 1 92 ? 14.653 -7.346 -22.869 1.00 82.75 92 ASN A C 1
ATOM 687 O O . ASN A 1 92 ? 14.148 -8.404 -23.246 1.00 82.75 92 ASN A O 1
ATOM 691 N N . TRP A 1 93 ? 14.203 -6.166 -23.312 1.00 85.19 93 TRP A N 1
ATOM 692 C CA . TRP A 1 93 ? 12.993 -6.040 -24.135 1.00 85.19 93 TRP A CA 1
ATOM 693 C C . TRP A 1 93 ? 13.129 -6.668 -25.521 1.00 85.19 93 TRP A C 1
ATOM 695 O O . TRP A 1 93 ? 12.179 -7.286 -25.991 1.00 85.19 93 TRP A O 1
ATOM 705 N N . HIS A 1 94 ? 14.302 -6.569 -26.153 1.00 82.06 94 HIS A N 1
ATOM 706 C CA . HIS A 1 94 ? 14.538 -7.215 -27.449 1.00 82.06 94 HIS A CA 1
ATOM 707 C C . HIS A 1 94 ? 14.416 -8.740 -27.323 1.00 82.06 94 HIS A C 1
ATOM 709 O O . HIS A 1 94 ? 13.640 -9.358 -28.040 1.00 82.06 94 HIS A O 1
ATOM 715 N N . ARG A 1 95 ? 15.049 -9.326 -26.295 1.00 79.81 95 ARG A N 1
ATOM 716 C CA . ARG A 1 95 ? 14.990 -10.772 -26.023 1.00 79.81 95 ARG A CA 1
ATOM 717 C C . ARG A 1 95 ? 13.568 -11.257 -25.755 1.00 79.81 95 ARG A C 1
ATOM 719 O O . ARG A 1 95 ? 13.256 -12.390 -26.090 1.00 79.81 95 ARG A O 1
ATOM 726 N N . LEU A 1 96 ? 12.732 -10.424 -25.129 1.00 79.06 96 LEU A N 1
ATOM 727 C CA . LEU A 1 96 ? 11.329 -10.734 -24.852 1.00 79.06 96 LEU A CA 1
ATOM 728 C C . LEU A 1 96 ? 10.471 -10.718 -26.125 1.00 79.06 96 LEU A C 1
ATOM 730 O O . LEU A 1 96 ? 9.648 -11.611 -26.312 1.00 79.06 96 LEU A O 1
ATOM 734 N N . ILE A 1 97 ? 10.644 -9.706 -26.979 1.00 81.88 97 ILE A N 1
ATOM 735 C CA . ILE A 1 97 ? 9.882 -9.553 -28.229 1.00 81.88 97 ILE A CA 1
ATOM 736 C C . ILE A 1 97 ? 10.255 -10.658 -29.228 1.00 81.88 97 ILE A C 1
ATOM 738 O O . ILE A 1 97 ? 9.380 -11.183 -29.915 1.00 81.88 97 ILE A O 1
ATOM 742 N N . ASP A 1 98 ? 11.521 -11.068 -29.237 1.00 79.44 98 ASP A N 1
ATOM 743 C CA . ASP A 1 98 ? 12.047 -12.103 -30.128 1.00 79.44 98 ASP A CA 1
ATOM 744 C C . ASP A 1 98 ? 11.638 -13.539 -29.721 1.00 79.44 98 ASP A C 1
ATOM 746 O O . ASP A 1 98 ? 11.944 -14.483 -30.437 1.00 79.44 98 ASP A O 1
ATOM 750 N N . LEU A 1 99 ? 10.922 -13.752 -28.602 1.00 74.69 99 LEU A N 1
ATOM 751 C CA . LEU A 1 99 ? 10.494 -15.098 -28.160 1.00 74.69 99 LEU A CA 1
ATOM 752 C C . LEU A 1 99 ? 9.512 -15.797 -29.115 1.00 74.69 99 LEU A C 1
ATOM 754 O O . LEU A 1 99 ? 9.333 -17.012 -29.018 1.00 74.69 99 LEU A O 1
ATOM 758 N N . TYR A 1 100 ? 8.846 -15.039 -29.985 1.00 58.50 100 TYR A N 1
ATOM 759 C CA . TYR A 1 100 ? 7.826 -15.540 -30.912 1.00 58.50 100 TYR A CA 1
ATOM 760 C C . TYR A 1 100 ? 8.137 -15.227 -32.388 1.00 58.50 100 TYR A C 1
ATOM 762 O O . TYR A 1 100 ? 7.248 -15.379 -33.228 1.00 58.50 100 TYR A O 1
ATOM 770 N N . MET A 1 101 ? 9.365 -14.793 -32.701 1.00 55.12 101 MET A N 1
ATOM 771 C CA . MET A 1 101 ? 9.867 -14.613 -34.073 1.00 55.12 101 MET A CA 1
ATOM 772 C C . MET A 1 101 ? 10.908 -15.678 -34.409 1.00 55.12 101 MET A C 1
ATOM 774 O O . MET A 1 101 ? 10.859 -16.176 -35.555 1.00 55.12 101 MET A O 1
#

Foldseek 3Di:
DVVVVPDPDDDDDDDDDPPDDLLNSLVVVLVVVVPDDAAEAEDADEAEAQRVSNVCSNQVPPVVPPPGHYYYPHYHYHNYCPVHDPCPDPVCVVVVVVPVD